Protein AF-A0A4R6AHY2-F1 (afdb_monomer_lite)

Sequence (65 aa):
MPADTSQTPSGAARLLTEKIAVVNVGLDGFVADLRANAVEVVHVDWAPPAGGDPEMAALLARLGG

Structure (mmCIF, N/CA/C/O backbone):
data_AF-A0A4R6AHY2-F1
#
_entry.id   AF-A0A4R6AHY2-F1
#
loop_
_atom_site.group_PDB
_atom_site.id
_atom_site.type_symbol
_atom_site.label_atom_id
_atom_site.label_alt_id
_atom_site.label_comp_id
_atom_site.label_asym_id
_atom_site.label_entity_id
_atom_site.label_seq_id
_atom_site.pdbx_PDB_ins_code
_atom_site.Cartn_x
_atom_site.Cartn_y
_atom_site.Cartn_z
_atom_site.occupancy
_atom_site.B_iso_or_equiv
_atom_site.auth_seq_id
_atom_site.auth_comp_id
_atom_site.auth_asym_id
_atom_site.auth_atom_id
_atom_site.pdbx_PDB_model_num
ATOM 1 N N . MET A 1 1 ? -3.846 21.804 39.952 1.00 46.56 1 MET A N 1
ATOM 2 C CA . MET A 1 1 ? -4.083 22.426 38.634 1.00 46.56 1 MET A CA 1
ATOM 3 C C . MET A 1 1 ? -5.019 21.496 37.876 1.00 46.56 1 MET A C 1
ATOM 5 O O . MET A 1 1 ? -4.595 20.379 37.607 1.00 46.56 1 MET A O 1
ATOM 9 N N . PRO A 1 2 ? -6.300 21.840 37.661 1.00 48.88 2 PRO A N 1
ATOM 10 C CA . PRO A 1 2 ? -7.163 21.011 36.832 1.00 48.88 2 PRO A CA 1
ATOM 11 C C . PRO A 1 2 ? -6.746 21.207 35.371 1.00 48.88 2 PRO A C 1
ATOM 13 O O . PRO A 1 2 ? -6.502 22.335 34.945 1.00 48.88 2 PRO A O 1
ATOM 16 N N . ALA A 1 3 ? -6.587 20.111 34.634 1.00 56.34 3 ALA A N 1
ATOM 17 C CA . ALA A 1 3 ? -6.314 20.165 33.207 1.00 56.34 3 ALA A CA 1
ATOM 18 C C . ALA A 1 3 ? -7.529 20.767 32.483 1.00 56.34 3 ALA A C 1
ATOM 20 O O . ALA A 1 3 ? -8.662 20.327 32.685 1.00 56.34 3 ALA A O 1
ATOM 21 N N . ASP A 1 4 ? -7.275 21.783 31.666 1.00 54.66 4 ASP A N 1
ATOM 22 C CA . ASP A 1 4 ? -8.244 22.371 30.750 1.00 54.66 4 ASP A CA 1
ATOM 23 C C . ASP A 1 4 ? -8.619 21.322 29.689 1.00 54.66 4 ASP A C 1
ATOM 25 O O . ASP A 1 4 ? -7.801 20.935 28.854 1.00 54.66 4 ASP A O 1
ATOM 29 N N . THR A 1 5 ? -9.840 20.794 29.775 1.00 61.28 5 THR A N 1
ATOM 30 C CA . THR A 1 5 ? -10.358 19.712 28.915 1.00 61.28 5 THR A CA 1
ATOM 31 C C . THR A 1 5 ? -11.124 20.239 27.696 1.00 61.28 5 THR A C 1
ATOM 33 O O . THR A 1 5 ? -11.814 19.485 27.019 1.00 61.28 5 THR A O 1
ATOM 36 N N . SER A 1 6 ? -10.970 21.522 27.356 1.00 62.31 6 SER A N 1
ATOM 37 C CA . SER A 1 6 ? -11.742 22.188 26.293 1.00 62.31 6 SER A CA 1
ATOM 38 C C . SER A 1 6 ? -11.197 21.995 24.870 1.00 62.31 6 SER A C 1
ATOM 40 O O . SER A 1 6 ? -11.762 22.531 23.914 1.00 62.31 6 SER A O 1
ATOM 42 N N . GLN A 1 7 ? -10.083 21.280 24.687 1.00 64.62 7 GLN A N 1
ATOM 43 C CA . GLN A 1 7 ? -9.478 21.134 23.362 1.00 64.62 7 GLN A CA 1
ATOM 44 C C . GLN A 1 7 ? -10.243 20.095 22.539 1.00 64.62 7 GLN A C 1
ATOM 46 O O . GLN A 1 7 ? -10.078 18.888 22.707 1.00 64.62 7 GLN A O 1
ATOM 51 N N . THR A 1 8 ? -11.088 20.587 21.630 1.00 68.44 8 THR A N 1
ATOM 52 C CA . THR A 1 8 ? -11.727 19.754 20.604 1.00 68.44 8 THR A CA 1
ATOM 53 C C . THR A 1 8 ? -10.624 19.045 19.812 1.00 68.44 8 THR A C 1
ATOM 55 O O . THR A 1 8 ? -9.701 19.725 19.350 1.00 68.44 8 THR A O 1
ATOM 58 N N . PRO A 1 9 ? -10.681 17.709 19.647 1.00 72.25 9 PRO A N 1
ATOM 59 C CA . PRO A 1 9 ? -9.656 16.996 18.908 1.00 72.25 9 PRO A CA 1
ATOM 60 C C . PRO A 1 9 ? -9.551 17.579 17.500 1.00 72.25 9 PRO A C 1
ATOM 62 O O . PRO A 1 9 ? -10.557 17.738 16.802 1.00 72.25 9 PRO A O 1
ATOM 65 N N . SER A 1 10 ? -8.328 17.916 17.093 1.00 83.62 10 SER A N 1
ATOM 66 C CA . SER A 1 10 ? -8.058 18.385 15.737 1.00 83.62 10 SER A CA 1
ATOM 67 C C . SER A 1 10 ? -8.531 17.348 14.712 1.00 83.62 10 SER A C 1
ATOM 69 O O . SER A 1 10 ? -8.648 16.159 15.018 1.00 83.62 10 SER A O 1
ATOM 71 N N . GLY A 1 11 ? -8.764 17.771 13.466 1.00 84.75 11 GLY A N 1
ATOM 72 C CA . GLY A 1 11 ? -9.110 16.833 12.391 1.00 84.75 11 GLY A CA 1
ATOM 73 C C . GLY A 1 11 ? -8.096 15.685 12.268 1.00 8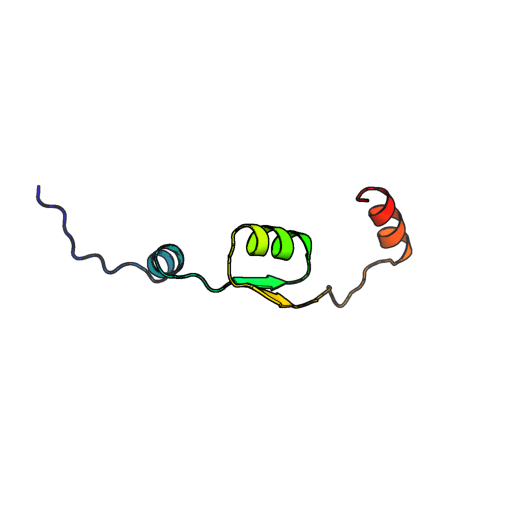4.75 11 GLY A C 1
ATOM 74 O O . GLY A 1 11 ? -8.489 14.538 12.094 1.00 84.75 11 GLY A O 1
ATOM 75 N N . ALA A 1 12 ? -6.806 15.974 12.478 1.00 85.12 12 ALA A N 1
ATOM 76 C CA . ALA A 1 12 ? -5.747 14.967 12.503 1.00 85.12 12 ALA A CA 1
ATOM 77 C C . ALA A 1 12 ? -5.886 13.973 13.667 1.00 85.12 12 ALA A C 1
ATOM 79 O O . ALA A 1 12 ? -5.693 12.779 13.467 1.00 85.12 12 ALA A O 1
ATOM 80 N N . ALA A 1 13 ? -6.255 14.437 14.866 1.00 86.94 13 ALA A N 1
ATOM 81 C CA . ALA A 1 13 ? -6.482 13.545 16.002 1.00 86.94 13 ALA A CA 1
ATOM 82 C C . ALA A 1 13 ? -7.629 12.565 15.714 1.00 86.94 13 ALA A C 1
ATOM 84 O O . ALA A 1 13 ? -7.482 11.369 15.950 1.00 86.94 13 ALA A O 1
ATOM 85 N N . ARG A 1 14 ? -8.730 13.047 15.120 1.00 87.31 14 ARG A N 1
ATOM 86 C CA . ARG A 1 14 ? -9.888 12.204 14.776 1.00 87.31 14 ARG A CA 1
ATOM 87 C C . ARG A 1 14 ? -9.548 11.139 13.733 1.00 87.31 14 ARG A C 1
ATOM 89 O O . ARG A 1 14 ? -9.971 10.001 13.898 1.00 87.31 14 ARG A O 1
ATOM 96 N N . LEU A 1 15 ? -8.724 11.469 12.732 1.00 82.81 15 LEU A N 1
ATOM 97 C CA . LEU A 1 15 ? -8.246 10.508 11.726 1.00 82.81 15 LEU A CA 1
ATOM 98 C C . LEU A 1 15 ? -7.481 9.318 12.325 1.00 82.81 15 LEU A C 1
ATOM 100 O O . LEU A 1 15 ? -7.452 8.264 11.705 1.00 82.81 15 LEU A O 1
ATOM 104 N N . LEU A 1 16 ? -6.847 9.482 13.489 1.00 83.25 16 LEU A N 1
ATOM 105 C CA . LEU A 1 16 ? -6.032 8.437 14.119 1.00 83.25 16 LEU A CA 1
ATOM 106 C C . LEU A 1 16 ? -6.771 7.672 15.224 1.00 83.25 16 LEU A C 1
ATOM 108 O O . LEU A 1 16 ? -6.341 6.585 15.599 1.00 83.25 16 LEU A O 1
ATOM 112 N N . THR A 1 17 ? -7.850 8.239 15.770 1.00 86.81 17 THR A N 1
ATOM 113 C CA . THR A 1 17 ? -8.627 7.623 16.859 1.00 86.81 17 THR A CA 1
ATOM 114 C C . THR A 1 17 ? -9.920 6.961 16.393 1.00 86.81 17 THR A C 1
ATOM 116 O O . THR A 1 17 ? -10.452 6.105 17.095 1.00 86.81 17 THR A O 1
ATOM 119 N N . GLU A 1 18 ? -10.462 7.376 15.248 1.00 87.50 18 GLU A N 1
ATOM 120 C CA . GLU A 1 18 ? -11.671 6.796 14.659 1.00 87.50 18 GLU A CA 1
ATOM 121 C C . GLU A 1 18 ? -11.311 5.671 13.664 1.00 87.50 18 GLU A C 1
ATOM 123 O O . GLU A 1 18 ? -10.146 5.477 13.312 1.00 87.50 18 GLU A O 1
ATOM 128 N N . LYS A 1 19 ? -12.302 4.883 13.218 1.00 85.06 19 LYS A N 1
ATOM 129 C CA . LYS A 1 19 ? -12.062 3.795 12.252 1.00 85.06 19 LYS A CA 1
ATOM 130 C C . LYS A 1 19 ? -11.499 4.380 10.948 1.00 85.06 19 LYS A C 1
ATOM 132 O O . LYS A 1 19 ? -12.153 5.196 10.303 1.00 85.06 19 LYS A O 1
ATOM 137 N N . ILE A 1 20 ? -10.316 3.919 10.547 1.00 85.94 20 ILE A N 1
ATOM 138 C CA . ILE A 1 20 ? -9.617 4.380 9.341 1.00 85.94 20 ILE A CA 1
ATOM 139 C C . ILE A 1 20 ? -10.112 3.597 8.122 1.00 85.94 20 ILE A C 1
ATOM 141 O O . ILE A 1 20 ? -10.224 2.372 8.166 1.00 85.94 20 ILE A O 1
ATOM 145 N N . ALA A 1 21 ? -10.382 4.307 7.028 1.00 88.50 21 ALA A N 1
ATOM 146 C CA . ALA A 1 21 ? -10.588 3.715 5.710 1.00 88.50 21 ALA A CA 1
ATOM 147 C C . ALA A 1 21 ? -9.287 3.812 4.904 1.00 88.50 21 ALA A C 1
ATOM 149 O O . ALA A 1 21 ? -8.696 4.891 4.821 1.00 88.50 21 ALA A O 1
ATOM 150 N N . VAL A 1 22 ? -8.841 2.700 4.315 1.00 92.50 22 VAL A N 1
ATOM 151 C CA . VAL A 1 22 ? -7.559 2.641 3.600 1.00 92.50 22 VAL A CA 1
ATOM 152 C C . VAL A 1 22 ? -7.778 2.496 2.097 1.00 92.50 22 VAL A C 1
ATOM 154 O O . VAL A 1 22 ? -8.501 1.607 1.642 1.00 92.50 22 VAL A O 1
ATOM 157 N N . VAL A 1 23 ? -7.103 3.349 1.325 1.00 94.50 23 VAL A N 1
ATOM 158 C CA . VAL A 1 23 ? -6.980 3.228 -0.131 1.00 94.50 23 VAL A CA 1
ATOM 159 C C . VAL A 1 23 ? -5.511 2.997 -0.459 1.00 94.50 23 VAL A C 1
ATOM 161 O O . VAL A 1 23 ? -4.693 3.901 -0.301 1.00 94.50 23 VAL A O 1
ATOM 164 N N . ASN A 1 24 ? -5.169 1.783 -0.883 1.00 94.62 24 ASN A N 1
ATOM 165 C CA . ASN A 1 24 ? -3.815 1.446 -1.308 1.00 94.62 24 ASN A CA 1
ATOM 166 C C . ASN A 1 24 ? -3.653 1.669 -2.813 1.00 94.62 24 ASN A C 1
ATOM 168 O O . ASN A 1 24 ? -4.497 1.221 -3.585 1.00 94.62 24 ASN A O 1
ATOM 172 N N . VAL A 1 25 ? -2.549 2.282 -3.233 1.00 94.94 25 VAL A N 1
ATOM 173 C CA . VAL A 1 25 ? -2.276 2.612 -4.637 1.00 94.94 25 VAL A CA 1
ATOM 174 C C . VAL A 1 25 ? -0.953 1.977 -5.063 1.00 94.94 25 VAL A C 1
ATOM 176 O O . VAL A 1 25 ? 0.079 2.210 -4.434 1.00 94.94 25 VAL A O 1
ATOM 179 N N . GLY A 1 26 ? -0.979 1.186 -6.133 1.00 90.81 26 GLY A N 1
ATOM 180 C CA . GLY A 1 26 ? 0.216 0.592 -6.738 1.00 90.81 26 GLY A CA 1
ATOM 181 C C . GLY A 1 26 ? 0.685 -0.701 -6.069 1.00 90.81 26 GLY A C 1
ATOM 182 O O . GLY A 1 26 ? 0.434 -1.777 -6.588 1.00 90.81 26 GLY A O 1
ATOM 183 N N . LEU A 1 27 ? 1.387 -0.632 -4.934 1.00 90.62 27 LEU A N 1
ATOM 184 C CA . LEU A 1 27 ? 2.085 -1.809 -4.392 1.00 90.62 27 LEU A CA 1
ATOM 185 C C . LEU A 1 27 ? 1.137 -2.841 -3.760 1.00 90.62 27 LEU A C 1
ATOM 187 O O . LEU A 1 27 ? 0.595 -2.612 -2.676 1.00 90.62 27 LEU A O 1
ATOM 191 N N . ASP A 1 28 ? 1.029 -4.016 -4.379 1.00 89.81 28 ASP A N 1
ATOM 192 C CA . ASP A 1 28 ? 0.222 -5.146 -3.892 1.00 89.81 28 ASP A CA 1
ATOM 193 C C . ASP A 1 28 ? 0.647 -5.666 -2.513 1.00 89.81 28 ASP A C 1
ATOM 195 O O . ASP A 1 28 ? -0.198 -6.094 -1.723 1.00 89.81 28 ASP A O 1
ATOM 199 N N . GLY A 1 29 ? 1.945 -5.600 -2.192 1.00 92.31 29 GLY A N 1
ATOM 200 C CA . GLY A 1 29 ? 2.482 -6.074 -0.910 1.00 92.31 29 GLY A CA 1
ATOM 201 C C . GLY A 1 29 ? 1.784 -5.431 0.291 1.00 92.31 29 GLY A C 1
ATOM 202 O O . GLY A 1 29 ? 1.381 -6.121 1.223 1.00 92.31 29 GLY A O 1
ATOM 203 N N . PHE A 1 30 ? 1.499 -4.129 0.212 1.00 93.31 30 PHE A N 1
ATOM 204 C CA . PHE A 1 30 ? 0.776 -3.432 1.275 1.00 93.31 30 PHE A CA 1
ATOM 205 C C . PHE A 1 30 ? -0.684 -3.874 1.394 1.00 93.31 30 PHE A C 1
ATOM 207 O O . PHE A 1 30 ? -1.228 -3.892 2.496 1.00 93.31 30 PHE A O 1
ATOM 214 N N . VAL A 1 31 ? -1.330 -4.286 0.299 1.00 94.62 31 VAL A N 1
ATOM 215 C CA . VAL A 1 31 ? -2.680 -4.871 0.365 1.00 94.62 31 VAL A CA 1
ATOM 216 C C . VAL A 1 31 ? -2.649 -6.187 1.133 1.00 94.62 31 VAL A C 1
ATOM 218 O O . VAL A 1 31 ? -3.536 -6.434 1.952 1.00 94.62 31 VAL A O 1
ATOM 221 N N . ALA A 1 32 ? -1.648 -7.031 0.864 1.00 94.44 32 ALA A N 1
ATOM 222 C CA . ALA A 1 32 ? -1.488 -8.313 1.538 1.00 94.44 32 ALA A CA 1
ATOM 223 C C . ALA A 1 32 ? -1.289 -8.118 3.048 1.00 94.44 32 ALA A C 1
ATOM 225 O O . ALA A 1 32 ? -2.012 -8.730 3.836 1.00 94.44 32 ALA A O 1
ATOM 226 N N . ASP A 1 33 ? -0.406 -7.196 3.439 1.00 95.38 33 ASP A N 1
ATOM 227 C CA . ASP A 1 33 ? -0.143 -6.873 4.843 1.00 95.38 33 ASP A CA 1
ATOM 228 C C . ASP A 1 33 ? -1.397 -6.343 5.555 1.00 95.38 33 ASP A C 1
ATOM 230 O O . ASP A 1 33 ? -1.738 -6.786 6.655 1.00 95.38 33 ASP A O 1
ATOM 234 N N . LEU A 1 34 ? -2.139 -5.428 4.921 1.00 93.81 34 LEU A N 1
ATOM 235 C CA . LEU A 1 34 ? -3.371 -4.869 5.486 1.00 93.81 34 LEU A CA 1
ATOM 236 C C . LEU A 1 34 ? -4.453 -5.939 5.668 1.00 93.81 34 LEU A C 1
ATOM 238 O O . LEU A 1 34 ? -5.068 -6.028 6.732 1.00 93.81 34 LEU A O 1
ATOM 242 N N . ARG A 1 35 ? -4.653 -6.800 4.664 1.00 93.38 35 ARG A N 1
ATOM 243 C CA . ARG A 1 35 ? -5.627 -7.900 4.737 1.00 93.38 35 ARG A CA 1
ATOM 244 C C . ARG A 1 35 ? -5.247 -8.940 5.786 1.00 93.38 35 ARG A C 1
ATOM 246 O O . ARG A 1 35 ? -6.134 -9.429 6.482 1.00 93.38 35 ARG A O 1
ATOM 253 N N . ALA A 1 36 ? -3.958 -9.248 5.940 1.00 96.31 36 ALA A N 1
ATOM 254 C CA . ALA A 1 36 ? -3.469 -10.154 6.981 1.00 96.31 36 ALA A CA 1
ATOM 255 C C . ALA A 1 36 ? -3.783 -9.635 8.395 1.00 96.31 36 ALA A C 1
ATOM 257 O O . ALA A 1 36 ? -4.033 -10.423 9.304 1.00 96.31 36 ALA A O 1
ATOM 258 N N . ASN A 1 37 ? -3.854 -8.312 8.560 1.00 93.62 37 ASN A N 1
ATOM 259 C CA . ASN A 1 37 ? -4.258 -7.649 9.801 1.00 93.62 37 ASN A CA 1
ATOM 260 C C . ASN A 1 37 ? -5.774 -7.370 9.882 1.00 93.62 37 ASN A C 1
ATOM 262 O O . ASN A 1 37 ? -6.209 -6.583 10.721 1.00 93.62 37 ASN A O 1
ATOM 266 N N . ALA A 1 38 ? -6.583 -7.999 9.019 1.00 92.94 38 ALA A N 1
ATOM 267 C CA . ALA A 1 38 ? -8.034 -7.816 8.937 1.00 92.94 38 ALA A CA 1
ATOM 268 C C . ALA A 1 38 ? -8.478 -6.351 8.726 1.00 92.94 38 ALA A C 1
ATOM 270 O O . ALA A 1 38 ? -9.580 -5.962 9.119 1.00 92.94 38 ALA A O 1
ATOM 271 N N . VAL A 1 39 ? -7.631 -5.535 8.088 1.00 92.81 39 VAL A N 1
ATOM 272 C CA . VAL A 1 39 ? -7.952 -4.151 7.734 1.00 92.81 39 VAL A CA 1
ATOM 273 C C . VAL A 1 39 ? -8.704 -4.119 6.406 1.00 92.81 39 VAL A C 1
ATOM 275 O O . VAL A 1 39 ? -8.305 -4.730 5.413 1.00 92.81 39 VAL A O 1
ATOM 278 N N . GLU A 1 40 ? -9.804 -3.372 6.386 1.00 91.75 40 GLU A N 1
ATOM 279 C CA . GLU A 1 40 ? -10.584 -3.105 5.182 1.00 91.75 40 GLU A CA 1
ATOM 280 C C . GLU A 1 40 ? -9.818 -2.138 4.266 1.00 91.75 40 GLU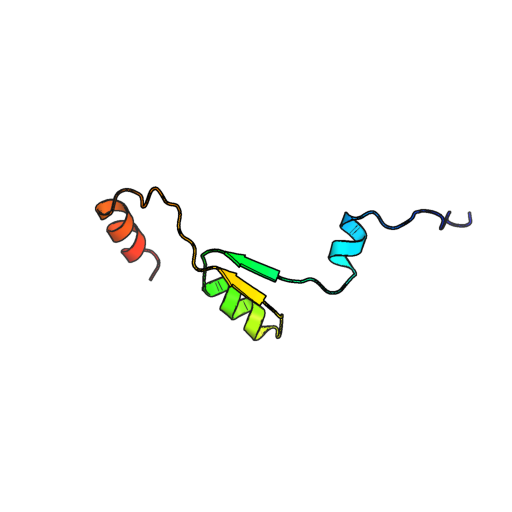 A C 1
ATOM 282 O O . GLU A 1 40 ? -9.492 -1.016 4.661 1.00 91.75 40 GLU A O 1
ATOM 287 N N . VAL A 1 41 ? -9.513 -2.579 3.042 1.00 94.62 41 VAL A N 1
ATOM 288 C CA . VAL A 1 41 ? -8.707 -1.818 2.081 1.00 94.62 41 VAL A CA 1
ATOM 289 C C . VAL A 1 41 ? -9.295 -1.892 0.675 1.00 94.62 41 VAL A C 1
ATOM 291 O O . VAL A 1 41 ? -9.610 -2.972 0.168 1.00 94.62 41 VAL A O 1
ATOM 294 N N . VAL A 1 42 ? -9.385 -0.733 0.024 1.00 95.81 42 VAL A N 1
ATOM 295 C CA . VAL A 1 42 ? -9.627 -0.619 -1.418 1.00 95.81 42 VAL A CA 1
ATOM 296 C C . VAL A 1 42 ? -8.279 -0.491 -2.111 1.00 95.81 42 VAL A C 1
ATOM 298 O O . VAL A 1 42 ? -7.479 0.370 -1.749 1.00 95.81 42 VAL A O 1
ATOM 301 N N . HIS A 1 43 ? -8.013 -1.343 -3.097 1.00 96.00 43 HIS A N 1
ATOM 302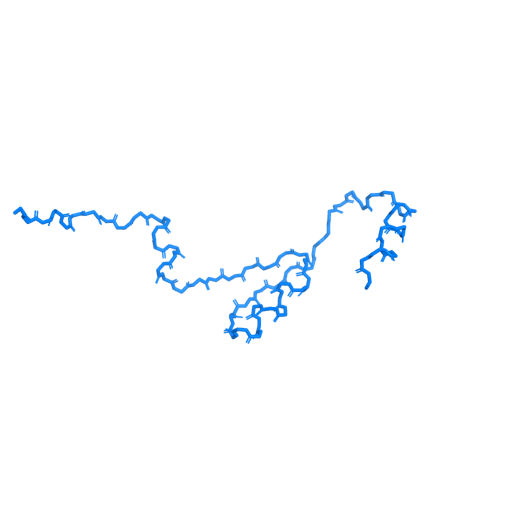 C CA . HIS A 1 43 ? -6.779 -1.277 -3.869 1.00 96.00 43 HIS A CA 1
ATOM 303 C C . HIS A 1 43 ? -7.025 -0.670 -5.249 1.00 96.00 43 HIS A C 1
ATOM 305 O O . HIS A 1 43 ? -7.937 -1.088 -5.962 1.00 96.00 43 HIS A O 1
ATOM 311 N N . VAL A 1 44 ? -6.196 0.304 -5.607 1.00 95.38 44 VAL A N 1
ATOM 312 C CA . VAL A 1 44 ? -6.122 0.904 -6.932 1.00 95.38 44 VAL A CA 1
ATOM 313 C C . VAL A 1 44 ? -4.836 0.421 -7.589 1.00 95.38 44 VAL A C 1
ATOM 315 O O . VAL A 1 44 ? -3.738 0.807 -7.176 1.00 95.38 44 VAL A O 1
ATOM 318 N N . ASP A 1 45 ? -4.997 -0.403 -8.619 1.00 91.38 45 ASP A N 1
ATOM 319 C CA . ASP A 1 45 ? -3.912 -0.825 -9.498 1.00 91.38 45 ASP A CA 1
ATOM 320 C C . ASP A 1 45 ? -3.511 0.364 -10.381 1.00 91.38 45 ASP A C 1
ATOM 322 O O . ASP A 1 45 ? -4.199 0.730 -11.339 1.00 91.38 45 ASP A O 1
ATOM 326 N N . TRP A 1 46 ? -2.457 1.060 -9.966 1.00 89.19 46 TRP A N 1
ATOM 327 C CA . TRP A 1 46 ? -1.985 2.274 -10.614 1.00 89.19 46 TRP A CA 1
ATOM 328 C C . TRP A 1 46 ? -0.470 2.259 -10.730 1.00 89.19 46 TRP A C 1
ATOM 330 O O . TRP A 1 46 ? 0.242 1.975 -9.766 1.00 89.19 46 TRP A O 1
ATOM 340 N N . ALA A 1 47 ? 0.010 2.675 -11.898 1.00 84.00 47 ALA A N 1
ATOM 341 C CA . ALA A 1 47 ? 1.414 2.918 -12.175 1.00 84.00 47 ALA A CA 1
ATOM 342 C C . ALA A 1 47 ? 1.606 4.332 -12.757 1.00 84.00 47 ALA A C 1
ATOM 344 O O . ALA A 1 47 ? 0.693 4.859 -13.407 1.00 84.00 47 ALA A O 1
ATOM 345 N N . PRO A 1 48 ? 2.783 4.960 -12.566 1.00 80.06 48 PRO A N 1
ATOM 346 C CA . PRO A 1 48 ? 3.082 6.257 -13.158 1.00 80.06 48 PRO A CA 1
ATOM 347 C C . PRO A 1 48 ? 2.938 6.222 -14.690 1.00 80.06 48 PRO A C 1
ATOM 349 O O . PRO A 1 48 ? 3.467 5.312 -15.327 1.00 80.06 48 PRO A O 1
ATOM 352 N N . PRO A 1 49 ? 2.284 7.222 -15.313 1.00 74.31 49 PRO A N 1
ATOM 353 C CA . PRO A 1 49 ? 2.016 7.217 -16.756 1.00 74.31 49 PRO A CA 1
ATOM 354 C C . PRO A 1 49 ? 3.288 7.304 -17.612 1.00 74.31 49 PRO A C 1
ATOM 356 O O . PRO A 1 49 ? 3.312 6.831 -18.745 1.00 74.31 49 PRO A O 1
ATOM 359 N N . ALA A 1 50 ? 4.362 7.886 -17.075 1.00 73.12 50 ALA A N 1
ATOM 360 C CA . ALA A 1 50 ? 5.688 7.791 -17.663 1.00 73.12 50 ALA A CA 1
ATOM 361 C C . ALA A 1 50 ? 6.320 6.478 -17.180 1.00 73.12 50 ALA A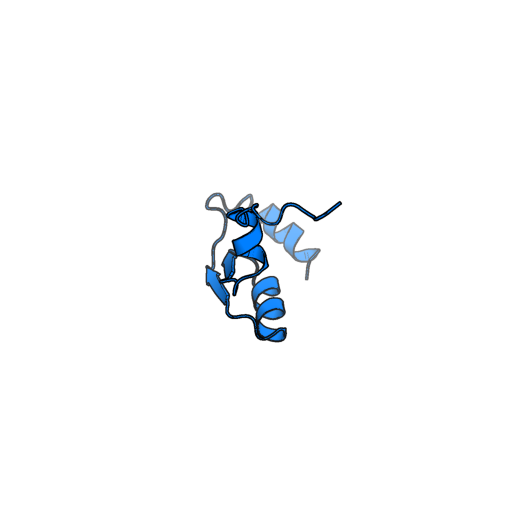 C 1
ATOM 363 O O . ALA A 1 50 ? 6.990 6.462 -16.151 1.00 73.12 50 ALA A O 1
ATOM 364 N N . GLY A 1 51 ? 6.078 5.379 -17.901 1.00 70.06 51 GLY A N 1
ATOM 365 C CA . GLY A 1 51 ? 6.513 4.012 -17.561 1.00 70.06 51 GLY A CA 1
ATOM 366 C C . GLY A 1 51 ? 8.032 3.771 -17.500 1.00 70.06 51 GLY A C 1
ATOM 367 O O . GLY A 1 51 ? 8.461 2.622 -17.505 1.00 70.06 51 GLY A O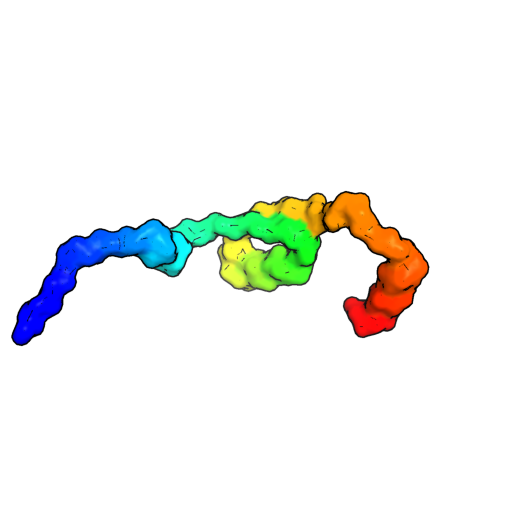 1
ATOM 368 N N . GLY A 1 52 ? 8.839 4.835 -17.439 1.00 78.25 52 GLY A N 1
ATOM 369 C CA . GLY A 1 52 ? 10.297 4.783 -17.409 1.00 78.25 52 GLY A CA 1
ATOM 370 C C . GLY A 1 52 ? 10.914 4.242 -18.699 1.00 78.25 52 GLY A C 1
ATOM 371 O O . GLY A 1 52 ? 10.240 4.066 -19.713 1.00 78.25 52 GLY A O 1
ATOM 372 N N . ASP A 1 53 ? 12.221 3.997 -18.650 1.00 84.88 53 ASP A N 1
ATOM 373 C CA . ASP A 1 53 ? 12.919 3.212 -19.666 1.00 84.88 53 ASP A CA 1
ATOM 374 C C . ASP A 1 53 ? 12.646 1.714 -19.409 1.00 84.88 53 ASP A C 1
ATOM 376 O O . ASP A 1 53 ? 13.019 1.213 -18.338 1.00 84.88 53 ASP A O 1
ATOM 380 N N . PRO A 1 54 ? 12.011 0.988 -20.350 1.00 85.75 54 PRO A N 1
ATOM 381 C CA . PRO A 1 54 ? 11.689 -0.426 -20.180 1.00 85.75 54 PRO A CA 1
ATOM 382 C C . PRO A 1 54 ? 12.913 -1.311 -19.924 1.00 85.75 54 PRO A C 1
ATOM 384 O O . PRO A 1 54 ? 12.814 -2.288 -19.181 1.00 85.75 54 PRO A O 1
ATOM 387 N N . GLU A 1 55 ? 14.068 -0.982 -20.511 1.00 88.50 55 GLU A N 1
ATOM 388 C CA . GLU A 1 55 ? 15.296 -1.760 -20.331 1.00 88.50 55 GLU A CA 1
ATOM 389 C C . GLU A 1 55 ? 15.819 -1.601 -18.900 1.00 88.50 55 GLU A C 1
ATOM 391 O O . GLU A 1 55 ? 16.121 -2.586 -18.222 1.00 88.50 55 GLU A O 1
ATOM 396 N N . MET A 1 56 ? 15.826 -0.368 -18.389 1.00 86.06 56 MET A N 1
ATOM 397 C CA . MET A 1 56 ? 16.201 -0.085 -17.003 1.00 86.06 56 MET A CA 1
ATOM 398 C C . MET A 1 56 ? 15.233 -0.736 -16.005 1.00 86.06 56 MET A C 1
ATOM 400 O O . MET A 1 56 ? 15.670 -1.318 -15.011 1.00 86.06 56 MET A O 1
ATOM 404 N N . ALA A 1 57 ? 13.925 -0.690 -16.275 1.00 84.31 57 ALA A N 1
ATOM 405 C CA . ALA A 1 57 ? 12.919 -1.346 -15.442 1.00 84.31 57 ALA A CA 1
ATOM 406 C C . ALA A 1 57 ? 13.139 -2.868 -15.378 1.00 84.31 57 ALA A C 1
ATOM 408 O O . ALA A 1 57 ? 13.094 -3.457 -14.296 1.00 84.31 57 ALA A O 1
ATOM 409 N N . ALA A 1 58 ? 13.456 -3.500 -16.514 1.00 85.94 58 ALA A N 1
ATOM 410 C CA . ALA A 1 58 ? 13.769 -4.925 -16.573 1.00 85.94 58 ALA A CA 1
ATOM 411 C C . ALA A 1 58 ? 15.044 -5.280 -15.786 1.00 85.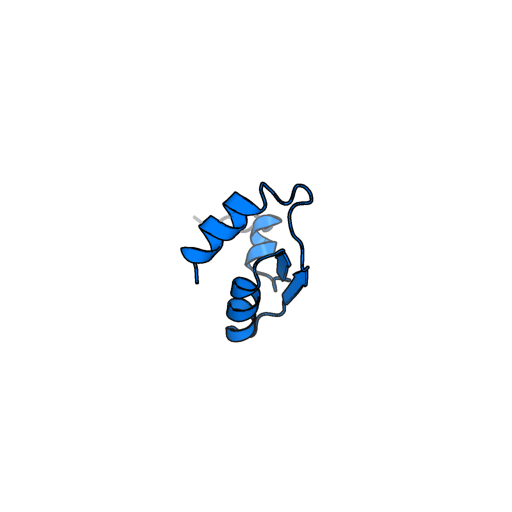94 58 ALA A C 1
ATOM 413 O O . ALA A 1 58 ? 15.092 -6.316 -15.121 1.00 85.94 58 ALA A O 1
ATOM 414 N N . LEU A 1 59 ? 16.071 -4.424 -15.820 1.00 89.00 59 LEU A N 1
ATOM 415 C CA . LEU A 1 59 ? 17.286 -4.613 -15.023 1.00 89.00 59 LEU A CA 1
ATOM 416 C C . LEU A 1 59 ? 17.009 -4.505 -13.517 1.00 89.00 59 LEU A C 1
ATOM 418 O O . LEU A 1 59 ? 17.478 -5.354 -12.759 1.00 89.00 59 LEU A O 1
ATOM 422 N N . LEU A 1 60 ? 16.221 -3.514 -13.088 1.00 85.56 60 LEU A N 1
ATOM 423 C CA . LEU A 1 60 ? 15.830 -3.336 -11.684 1.00 85.56 60 LEU A CA 1
ATOM 424 C C . LEU A 1 60 ? 14.992 -4.511 -11.164 1.00 85.56 60 LEU A C 1
ATOM 426 O O . LEU A 1 60 ? 15.225 -4.978 -10.049 1.00 85.56 60 LEU A O 1
ATOM 430 N N . ALA A 1 61 ? 14.078 -5.044 -11.981 1.00 84.56 61 ALA A N 1
ATOM 431 C CA . ALA A 1 61 ? 13.242 -6.190 -11.614 1.00 84.56 61 ALA A CA 1
ATOM 432 C C . ALA A 1 61 ? 14.061 -7.442 -11.249 1.00 84.56 61 ALA A C 1
ATOM 434 O O . ALA A 1 61 ? 13.638 -8.241 -10.420 1.00 84.56 61 ALA A O 1
ATOM 435 N N . ARG A 1 62 ? 15.268 -7.603 -11.808 1.00 88.50 62 ARG A N 1
ATOM 436 C CA . ARG A 1 62 ? 16.159 -8.734 -11.492 1.00 88.50 62 ARG A CA 1
ATOM 437 C C . ARG A 1 62 ? 16.797 -8.653 -10.103 1.00 88.50 62 ARG A C 1
ATOM 439 O O . ARG A 1 62 ? 17.349 -9.652 -9.653 1.00 88.50 62 ARG A O 1
ATOM 446 N N . LEU A 1 63 ? 16.775 -7.485 -9.459 1.00 85.00 63 LEU A N 1
ATOM 447 C CA . LEU A 1 63 ? 17.358 -7.266 -8.131 1.00 85.00 63 LEU A CA 1
ATOM 448 C C . LEU A 1 63 ? 16.339 -7.419 -6.993 1.00 85.00 63 LEU A C 1
ATOM 450 O O . LEU A 1 63 ? 16.749 -7.575 -5.848 1.00 85.00 63 LEU A O 1
ATOM 454 N N . GLY A 1 64 ? 15.042 -7.334 -7.296 1.00 65.69 64 GLY A N 1
ATOM 455 C CA . GLY A 1 64 ? 13.956 -7.281 -6.310 1.00 65.69 64 GLY A CA 1
ATOM 456 C C . GLY A 1 64 ? 12.950 -8.427 -6.406 1.00 65.69 64 GLY A C 1
ATOM 457 O O . GLY A 1 64 ? 11.798 -8.221 -6.031 1.00 65.69 64 GLY A O 1
ATOM 458 N N . GLY A 1 65 ? 13.362 -9.578 -6.952 1.00 53.69 65 GLY A N 1
ATOM 459 C CA . GLY A 1 65 ? 12.560 -10.807 -7.010 1.00 53.69 65 GLY A CA 1
ATOM 460 C C . GLY A 1 65 ? 12.662 -11.643 -5.743 1.00 53.69 65 GLY A C 1
ATOM 461 O O . GLY A 1 65 ? 13.797 -11.785 -5.235 1.00 53.69 65 GLY A O 1
#

pLDDT: mean 83.46, std 12.49, range [46.56, 96.31]

Radius of gyration: 19.97 Å; chains: 1; bounding box: 29×33×59 Å

Secondary structure (DSSP, 8-state):
-------PPPHHHHHHHSPPPEEEES-HHHHHHHHHTT--EEEE----SS---HHHHHHHHTT--

Organism: NCBI:txid2547833

Foldseek 3Di:
DDDDPPDDDDPVRCCVPDQHEEEAEDDVVVVVVCVVVVHHYHYDNDDDPCPDDPVVVVVVVVVVD